Protein AF-A0A3N2PRN2-F1 (afdb_monomer_lite)

Sequence (161 aa):
MHQAQPLRVFVTVKATSDYYRKAWSAPHDVVEAALSALSSASADVHPEQAPSAQLVAILNFDSKARLVFDMFYASYDSKTAYLPGHDDDLRVWVVTVGKGTETDMIKVSLATKGTGIMINREVRRIHGSNTLEARPPFREDYTNDKAPVSINPRCPGGITD

Structure (mmCIF, N/CA/C/O backbone):
data_AF-A0A3N2PRN2-F1
#
_entry.id   AF-A0A3N2PRN2-F1
#
loop_
_atom_site.group_PDB
_atom_site.id
_atom_site.type_symbol
_atom_site.label_atom_id
_atom_site.label_alt_id
_atom_site.label_comp_id
_atom_site.label_asym_id
_atom_site.label_entity_id
_atom_site.label_seq_id
_atom_site.pdbx_PDB_ins_code
_atom_site.Cartn_x
_atom_site.Cartn_y
_atom_site.Cartn_z
_atom_site.occupancy
_atom_site.B_iso_or_equiv
_atom_site.auth_seq_id
_atom_site.auth_comp_id
_atom_site.auth_asym_id
_atom_site.auth_atom_id
_atom_site.pdbx_PDB_model_num
ATOM 1 N N . MET A 1 1 ? -10.492 12.365 -25.496 1.00 43.44 1 MET A N 1
ATOM 2 C CA . MET A 1 1 ? -10.655 11.676 -24.198 1.00 43.44 1 MET A CA 1
ATOM 3 C C . MET A 1 1 ? -9.504 12.126 -23.318 1.00 43.44 1 MET A C 1
ATOM 5 O O . MET A 1 1 ? -8.369 11.939 -23.732 1.00 43.44 1 MET A O 1
ATOM 9 N N . HIS A 1 2 ? -9.761 12.794 -22.191 1.00 47.12 2 HIS A N 1
ATOM 10 C CA . HIS A 1 2 ? -8.698 13.043 -21.212 1.00 47.12 2 HIS A CA 1
ATOM 11 C C . HIS A 1 2 ? -8.362 11.688 -20.582 1.00 47.12 2 HIS A C 1
ATOM 13 O O . HIS A 1 2 ? -9.220 11.099 -19.932 1.00 47.12 2 HIS A O 1
ATOM 19 N N . GLN A 1 3 ? -7.173 11.145 -20.849 1.00 54.69 3 GLN A N 1
ATOM 20 C CA . GLN A 1 3 ? -6.695 9.987 -20.098 1.00 54.69 3 GLN A CA 1
ATOM 21 C C . GLN A 1 3 ? -6.427 10.446 -18.666 1.00 54.69 3 GLN A C 1
ATOM 23 O O . GLN A 1 3 ? -5.682 11.403 -18.449 1.00 54.69 3 GLN A O 1
ATOM 28 N N . ALA A 1 4 ? -7.069 9.788 -17.703 1.00 70.19 4 ALA A N 1
ATOM 29 C CA . ALA A 1 4 ? -6.745 9.970 -16.299 1.00 70.19 4 ALA A CA 1
ATOM 30 C C . ALA A 1 4 ? -5.266 9.615 -16.078 1.00 70.19 4 ALA A C 1
ATOM 32 O O . ALA A 1 4 ? -4.762 8.640 -16.638 1.00 70.19 4 ALA A O 1
ATOM 33 N N . GLN A 1 5 ? -4.564 10.444 -15.308 1.00 80.12 5 GLN A N 1
ATOM 34 C CA . GLN A 1 5 ? -3.143 10.247 -15.031 1.00 80.12 5 GLN A CA 1
ATOM 35 C C . GLN A 1 5 ? -2.950 9.016 -14.130 1.00 80.12 5 GLN A C 1
ATOM 37 O O . GLN A 1 5 ? -3.691 8.883 -13.149 1.00 80.12 5 GLN A O 1
ATOM 42 N N . PRO A 1 6 ? -1.961 8.146 -14.415 1.00 87.75 6 PRO A N 1
ATOM 43 C CA . PRO A 1 6 ? -1.611 7.042 -13.534 1.00 87.75 6 PRO A CA 1
ATOM 44 C C . PRO A 1 6 ? -1.354 7.524 -12.107 1.00 87.75 6 PRO A C 1
ATOM 46 O O . PRO A 1 6 ? -0.655 8.516 -11.879 1.00 87.75 6 PRO A O 1
ATOM 49 N N . LEU A 1 7 ? -1.917 6.816 -11.133 1.00 90.06 7 LEU A N 1
ATOM 50 C CA . LEU A 1 7 ? -1.679 7.090 -9.722 1.00 90.06 7 LEU A CA 1
ATOM 51 C C . LEU A 1 7 ? -1.543 5.795 -8.938 1.00 90.06 7 LEU A C 1
ATOM 53 O O . LEU A 1 7 ? -2.047 4.745 -9.336 1.00 90.06 7 LEU A O 1
ATOM 57 N N . ARG A 1 8 ? -0.894 5.905 -7.786 1.00 93.69 8 ARG A N 1
ATOM 58 C CA . ARG A 1 8 ? -0.674 4.812 -6.851 1.00 93.69 8 ARG A CA 1
ATOM 59 C C . ARG A 1 8 ? -1.405 5.080 -5.549 1.00 93.69 8 ARG A C 1
ATOM 61 O O . ARG A 1 8 ? -1.406 6.200 -5.041 1.00 93.69 8 ARG A O 1
ATOM 68 N N . VAL A 1 9 ? -1.994 4.046 -4.973 1.00 95.06 9 VAL A N 1
ATOM 69 C CA . VAL A 1 9 ? -2.640 4.102 -3.666 1.00 95.06 9 VAL A CA 1
ATOM 70 C C . VAL A 1 9 ? -1.893 3.186 -2.713 1.00 95.06 9 VAL A C 1
ATOM 72 O O . VAL A 1 9 ? -1.763 1.983 -2.935 1.00 95.06 9 VAL A O 1
ATOM 75 N N . PHE A 1 10 ? -1.394 3.776 -1.635 1.00 97.69 10 PHE A N 1
ATOM 76 C CA . PHE A 1 10 ? -0.716 3.090 -0.552 1.00 97.69 10 PHE A CA 1
ATOM 77 C C . PHE A 1 10 ? -1.644 3.000 0.653 1.00 97.69 10 PHE A C 1
ATOM 79 O O . PHE A 1 10 ? -1.931 4.000 1.314 1.00 97.69 10 PHE A O 1
ATOM 86 N N . VAL A 1 11 ? -2.106 1.792 0.954 1.00 98.19 11 VAL A N 1
ATOM 87 C CA . VAL A 1 11 ? -3.009 1.526 2.071 1.00 98.19 11 VAL A CA 1
ATOM 88 C C . VAL A 1 11 ? -2.211 0.972 3.241 1.00 98.19 11 VAL A C 1
ATOM 90 O O . VAL A 1 11 ? -1.486 -0.002 3.092 1.00 98.19 11 VAL A O 1
ATOM 93 N N . THR A 1 12 ? -2.358 1.557 4.425 1.00 98.19 12 THR A N 1
ATOM 94 C CA . THR A 1 12 ? -1.889 0.983 5.691 1.00 98.19 12 THR A CA 1
ATOM 95 C C . THR A 1 12 ? -3.090 0.605 6.543 1.00 98.19 12 THR A C 1
ATOM 97 O O . THR A 1 12 ? -3.868 1.472 6.931 1.00 98.19 12 THR A O 1
ATOM 100 N N . VAL A 1 13 ? -3.213 -0.673 6.885 1.00 98.19 13 VAL A N 1
ATOM 101 C CA . VAL A 1 13 ? -4.258 -1.204 7.764 1.00 98.19 13 VAL A CA 1
ATOM 102 C C . VAL A 1 13 ? -3.633 -1.552 9.106 1.00 98.19 13 VAL A C 1
ATOM 104 O O . VAL A 1 13 ? -2.801 -2.451 9.189 1.00 98.19 13 VAL A O 1
ATOM 107 N N . LYS A 1 14 ? -3.986 -0.828 10.167 1.00 97.75 14 LYS A N 1
ATOM 108 C CA . LYS A 1 14 ? -3.483 -1.099 11.522 1.00 97.75 14 LYS A CA 1
ATOM 109 C C . LYS A 1 14 ? -4.039 -2.423 12.044 1.00 97.75 14 LYS A C 1
ATOM 111 O O . LYS A 1 14 ? -5.204 -2.715 11.801 1.00 97.75 14 LYS A O 1
ATOM 116 N N . ALA A 1 15 ? -3.263 -3.148 12.853 1.00 96.06 15 ALA A N 1
ATOM 117 C CA . ALA A 1 15 ? -3.699 -4.409 13.467 1.00 96.06 15 ALA A CA 1
ATOM 118 C C . ALA A 1 15 ? -4.967 -4.295 14.335 1.00 96.06 15 ALA A C 1
ATOM 120 O O . ALA A 1 15 ? -5.636 -5.290 14.588 1.00 96.06 15 ALA A O 1
ATOM 121 N N . THR A 1 16 ? -5.313 -3.081 14.773 1.00 95.00 16 THR A N 1
ATOM 122 C CA . THR A 1 16 ? -6.539 -2.808 15.532 1.00 95.00 16 THR A CA 1
ATOM 123 C C . THR A 1 16 ? -7.806 -2.755 14.680 1.00 95.00 16 THR A C 1
ATOM 125 O O . THR A 1 16 ? -8.890 -2.747 15.250 1.00 95.00 16 THR A O 1
ATOM 128 N N . SER A 1 17 ? -7.691 -2.671 13.352 1.00 96.31 17 SER A N 1
ATOM 129 C CA . SER A 1 17 ? -8.835 -2.621 12.437 1.00 96.31 17 SER A CA 1
ATOM 130 C C . SER A 1 17 ? -9.364 -4.016 12.120 1.00 96.31 17 SER A C 1
ATOM 132 O O . SER A 1 17 ? -8.598 -4.972 11.977 1.00 96.31 17 SER A O 1
ATOM 134 N N . ASP A 1 18 ? -10.672 -4.110 11.902 1.00 93.94 18 ASP A N 1
ATOM 135 C CA . ASP A 1 18 ? -11.335 -5.345 11.482 1.00 93.94 18 ASP A CA 1
ATOM 136 C C . ASP A 1 18 ? -10.919 -5.748 10.044 1.00 93.94 18 ASP A C 1
ATOM 138 O O . ASP A 1 18 ? -10.953 -6.927 9.676 1.00 93.94 18 ASP A O 1
ATOM 142 N N . TYR A 1 19 ? -10.411 -4.799 9.245 1.00 96.06 19 TYR A N 1
ATOM 143 C CA . TYR A 1 19 ? -9.789 -5.054 7.941 1.00 96.06 19 TYR A CA 1
ATOM 144 C C . TYR A 1 19 ? -8.393 -5.685 8.019 1.00 96.06 19 TYR A C 1
ATOM 146 O O . TYR A 1 19 ? -7.897 -6.143 6.991 1.00 96.06 19 TYR A O 1
ATOM 154 N N . TYR A 1 20 ? -7.730 -5.737 9.181 1.00 96.75 20 TYR A N 1
ATOM 155 C CA . TYR A 1 20 ? -6.336 -6.200 9.255 1.00 96.75 20 TYR A CA 1
ATOM 156 C C . TYR A 1 20 ? -6.157 -7.627 8.726 1.00 96.75 20 TYR A C 1
ATOM 158 O O . TYR A 1 20 ? -5.307 -7.870 7.875 1.00 96.75 20 TYR A O 1
ATOM 166 N N . ARG A 1 21 ? -7.013 -8.567 9.147 1.00 94.62 21 ARG A N 1
ATOM 167 C CA . ARG A 1 21 ? -6.975 -9.941 8.615 1.00 94.62 21 ARG A CA 1
ATOM 168 C C . ARG A 1 21 ? -7.344 -9.983 7.130 1.00 94.62 21 ARG A C 1
ATOM 170 O O . ARG A 1 21 ? -6.723 -10.720 6.364 1.00 94.62 21 ARG A O 1
ATOM 177 N N . LYS A 1 22 ? -8.309 -9.152 6.719 1.00 96.62 22 LYS A N 1
ATOM 178 C CA . LYS A 1 22 ? -8.762 -9.057 5.325 1.00 96.62 22 LYS A CA 1
ATOM 179 C C . LYS A 1 22 ? -7.665 -8.565 4.390 1.00 96.62 22 LYS A C 1
ATOM 181 O O . LYS A 1 22 ? -7.579 -9.060 3.277 1.00 96.62 22 LYS A O 1
ATOM 186 N N . ALA A 1 23 ? -6.781 -7.679 4.843 1.00 95.69 23 ALA A N 1
ATOM 187 C CA . ALA A 1 23 ? -5.650 -7.206 4.047 1.00 95.69 23 ALA A CA 1
ATOM 188 C C . ALA A 1 23 ? -4.810 -8.351 3.458 1.00 95.69 23 ALA A C 1
ATOM 190 O O . ALA A 1 23 ? -4.285 -8.218 2.357 1.00 95.69 23 ALA A O 1
ATOM 191 N N . TRP A 1 24 ? -4.728 -9.487 4.159 1.00 94.81 24 TRP A N 1
ATOM 192 C CA . TRP A 1 24 ? -4.046 -10.682 3.673 1.00 94.81 24 TRP A CA 1
ATOM 193 C C . TRP A 1 24 ? -4.983 -11.693 2.998 1.00 94.81 24 TRP A C 1
ATOM 195 O O . TRP A 1 24 ? -4.666 -12.208 1.918 1.00 94.81 24 TRP A O 1
ATOM 205 N N . SER A 1 25 ? -6.125 -12.006 3.624 1.00 95.25 25 SER A N 1
ATOM 206 C CA . SER A 1 25 ? -7.016 -13.088 3.174 1.00 95.25 25 SER A CA 1
ATOM 207 C C . SER A 1 25 ? -7.974 -12.681 2.053 1.00 95.25 25 SER A C 1
ATOM 209 O O . SER A 1 25 ? -8.307 -13.508 1.211 1.00 95.25 25 SER A O 1
ATOM 211 N N . ALA A 1 26 ? -8.401 -11.421 2.031 1.00 95.81 26 ALA A N 1
ATOM 212 C CA . ALA A 1 26 ? -9.361 -10.851 1.090 1.00 95.81 26 ALA A CA 1
ATOM 213 C C . ALA A 1 26 ? -8.963 -9.398 0.750 1.00 95.81 26 ALA A C 1
ATOM 215 O O . ALA A 1 26 ? -9.671 -8.455 1.105 1.00 95.81 26 ALA A O 1
ATOM 216 N N . PRO A 1 27 ? -7.797 -9.181 0.106 1.00 95.31 27 PRO A N 1
ATOM 217 C CA . PRO A 1 27 ? -7.260 -7.838 -0.122 1.00 95.31 27 PRO A CA 1
ATOM 218 C C . PRO A 1 27 ? -8.179 -6.960 -0.979 1.00 95.31 27 PRO A C 1
ATOM 220 O O . PRO A 1 27 ? -8.136 -5.739 -0.850 1.00 95.31 27 PRO A O 1
ATOM 223 N N . HIS A 1 28 ? -9.027 -7.564 -1.816 1.00 93.75 28 HIS A N 1
ATOM 224 C CA . HIS A 1 28 ? -10.013 -6.844 -2.620 1.00 93.75 28 HIS A CA 1
ATOM 225 C C . HIS A 1 28 ? -11.011 -6.059 -1.756 1.00 93.75 28 HIS A C 1
ATOM 227 O O . HIS A 1 28 ? -11.236 -4.894 -2.061 1.00 93.75 28 HIS A O 1
ATOM 233 N N . ASP A 1 29 ? -11.480 -6.601 -0.624 1.00 94.50 29 ASP A N 1
ATOM 234 C CA . ASP A 1 29 ? -12.340 -5.870 0.325 1.00 94.50 29 ASP A CA 1
ATOM 235 C C . ASP A 1 29 ? -11.676 -4.569 0.812 1.00 94.50 29 ASP A C 1
ATOM 237 O O . ASP A 1 29 ? -12.323 -3.538 0.991 1.00 94.50 29 ASP A O 1
ATOM 241 N N . VAL A 1 30 ? -10.359 -4.612 1.053 1.00 96.06 30 VAL A N 1
ATOM 242 C CA . VAL A 1 30 ? -9.588 -3.448 1.515 1.00 96.06 30 VAL A CA 1
ATOM 243 C C . VAL A 1 30 ? -9.392 -2.443 0.382 1.00 96.06 30 VAL A C 1
ATOM 245 O O . VAL A 1 30 ? -9.466 -1.237 0.617 1.00 96.06 30 VAL A O 1
ATOM 248 N N . VAL A 1 31 ? -9.154 -2.925 -0.841 1.00 94.75 31 VAL A N 1
ATOM 249 C CA . VAL A 1 31 ? -9.052 -2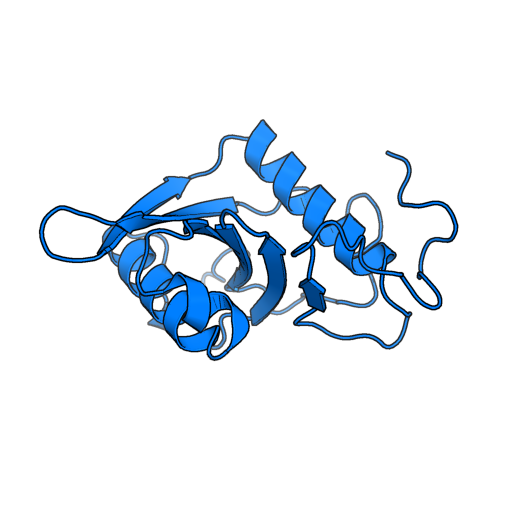.080 -2.040 1.00 94.75 31 VAL A CA 1
ATOM 250 C C . VAL A 1 31 ? -10.375 -1.363 -2.299 1.00 94.75 31 VAL A C 1
ATOM 252 O O .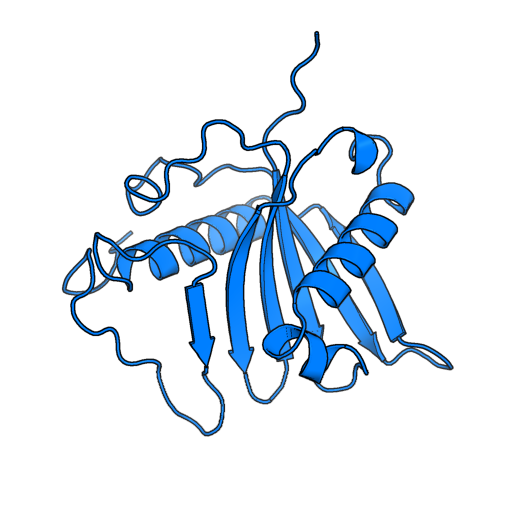 VAL A 1 31 ? -10.368 -0.151 -2.483 1.00 94.75 31 VAL A O 1
ATOM 255 N N . GLU A 1 32 ? -11.507 -2.062 -2.242 1.00 93.00 32 GLU A N 1
ATOM 256 C CA . GLU A 1 32 ? -12.839 -1.471 -2.418 1.00 93.00 32 GLU A CA 1
ATOM 257 C C . GLU A 1 32 ? -13.136 -0.401 -1.361 1.00 93.00 32 GLU A C 1
ATOM 259 O O . GLU A 1 32 ? -13.550 0.711 -1.699 1.00 93.00 32 GLU A O 1
ATOM 264 N N . ALA A 1 33 ? -12.840 -0.683 -0.087 1.00 93.56 33 ALA A N 1
ATOM 265 C CA . ALA A 1 33 ? -12.992 0.293 0.989 1.00 93.56 33 ALA A CA 1
ATOM 266 C C . ALA A 1 33 ? -12.093 1.529 0.785 1.00 93.56 33 ALA A C 1
ATOM 268 O O . ALA A 1 33 ? -12.529 2.664 0.994 1.00 93.56 33 ALA A O 1
ATOM 269 N N . ALA A 1 34 ? -10.849 1.327 0.337 1.00 94.25 34 ALA A N 1
ATOM 270 C CA . ALA A 1 34 ? -9.923 2.413 0.033 1.00 94.25 34 ALA A CA 1
ATOM 271 C C . ALA A 1 34 ? -10.392 3.256 -1.163 1.00 94.25 34 ALA A C 1
ATOM 273 O O . ALA A 1 34 ? -10.339 4.481 -1.087 1.00 94.25 34 ALA A O 1
ATOM 274 N N . LEU A 1 35 ? -10.885 2.628 -2.235 1.00 91.88 35 LEU A N 1
ATOM 275 C CA . LEU A 1 35 ? -11.434 3.307 -3.413 1.00 91.88 35 LEU A CA 1
ATOM 276 C C . LEU A 1 35 ? -12.666 4.146 -3.064 1.00 91.88 35 LEU A C 1
ATOM 278 O O . LEU A 1 35 ? -12.756 5.306 -3.468 1.00 91.88 35 LEU A O 1
ATOM 282 N N . SER A 1 36 ? -13.584 3.590 -2.269 1.00 90.94 36 SER A N 1
ATOM 283 C CA . SER A 1 36 ? -14.764 4.314 -1.793 1.00 90.94 36 SER A CA 1
ATOM 284 C C . SER A 1 36 ? -14.364 5.552 -0.979 1.00 90.94 36 SER A C 1
ATOM 286 O O . SER A 1 36 ? -14.805 6.664 -1.285 1.00 90.94 36 SER A O 1
ATOM 288 N N . ALA A 1 37 ? -13.440 5.405 -0.023 1.00 92.19 37 ALA A N 1
ATOM 289 C CA . ALA A 1 37 ? -12.941 6.536 0.757 1.00 92.19 37 ALA A CA 1
ATOM 290 C C . ALA A 1 37 ? -12.216 7.581 -0.111 1.00 92.19 37 ALA A C 1
ATOM 292 O O . ALA A 1 37 ? -12.366 8.782 0.108 1.00 92.19 37 ALA A O 1
ATOM 293 N N . LEU A 1 38 ? -11.449 7.136 -1.109 1.00 90.62 38 LEU A N 1
ATOM 294 C CA . LEU A 1 38 ? -10.690 8.001 -2.008 1.00 90.62 38 LEU A CA 1
ATOM 295 C C . LEU A 1 38 ? -11.605 8.849 -2.902 1.00 90.62 38 LEU A C 1
ATOM 297 O O . LEU A 1 38 ? -11.395 10.057 -2.996 1.00 90.62 38 LEU A O 1
ATOM 301 N N . SER A 1 39 ? -12.654 8.247 -3.473 1.00 87.94 39 SER A N 1
ATOM 302 C CA . SER A 1 39 ? -13.665 8.963 -4.272 1.00 87.94 39 SER A CA 1
ATOM 303 C C . SER A 1 39 ? -14.421 10.025 -3.473 1.00 87.94 39 SER A C 1
ATOM 305 O O . SER A 1 39 ? -14.768 11.078 -3.997 1.00 87.94 39 SER A O 1
ATOM 307 N N . SER A 1 40 ? -14.614 9.789 -2.172 1.00 86.75 40 SER A N 1
ATOM 308 C CA . SER A 1 40 ? -15.235 10.767 -1.273 1.00 86.75 40 SER A CA 1
ATOM 309 C C . SER A 1 40 ? -14.282 11.911 -0.902 1.00 86.75 40 SER A C 1
ATOM 311 O O . SER A 1 40 ? -14.729 13.000 -0.549 1.00 86.75 40 SER A O 1
ATOM 313 N N . ALA A 1 41 ? -12.967 11.674 -0.955 1.00 86.00 41 ALA A N 1
ATOM 314 C CA . ALA A 1 41 ? -11.941 12.629 -0.540 1.00 86.00 41 ALA A CA 1
ATOM 315 C C . ALA A 1 41 ? -11.412 13.514 -1.683 1.00 86.00 41 ALA A C 1
ATOM 317 O O . ALA A 1 41 ? -10.836 14.569 -1.415 1.00 86.00 41 ALA A O 1
ATOM 318 N N . SER A 1 42 ? -11.560 13.102 -2.947 1.00 80.81 42 SER A N 1
ATOM 319 C CA . SER A 1 42 ? -11.046 13.848 -4.097 1.00 80.81 42 SER A CA 1
ATOM 320 C C . SER A 1 42 ? -11.926 13.686 -5.328 1.00 80.81 42 SER A C 1
ATOM 322 O O . SER A 1 42 ? -12.101 12.579 -5.825 1.00 80.81 42 SER A O 1
ATOM 324 N N . ALA A 1 43 ? -12.379 14.815 -5.876 1.00 74.31 43 ALA A N 1
ATOM 325 C CA . ALA A 1 43 ? -13.105 14.858 -7.144 1.00 74.31 43 ALA A CA 1
ATOM 326 C C . ALA A 1 43 ? -12.244 14.459 -8.358 1.00 74.31 43 ALA A C 1
ATOM 328 O O . ALA A 1 43 ? -12.794 14.204 -9.416 1.00 74.31 43 ALA A O 1
ATOM 329 N N . ASP A 1 44 ? -10.914 14.391 -8.219 1.00 71.88 44 ASP A N 1
ATOM 330 C CA . ASP A 1 44 ? -10.014 13.966 -9.302 1.00 71.88 44 ASP A CA 1
ATOM 331 C C . ASP A 1 44 ? -9.917 12.438 -9.417 1.00 71.88 44 ASP A C 1
ATOM 333 O O . ASP A 1 44 ? -9.341 11.919 -10.375 1.00 71.88 44 ASP A O 1
ATOM 337 N N . VAL A 1 45 ? -10.412 11.705 -8.413 1.00 73.81 45 VAL A N 1
ATOM 338 C CA . VAL A 1 45 ? -10.372 10.246 -8.399 1.00 73.81 45 VAL A CA 1
ATOM 339 C C . VAL A 1 45 ? -11.773 9.708 -8.622 1.00 73.81 45 VAL A C 1
ATOM 341 O O . VAL A 1 45 ? -12.613 9.728 -7.729 1.00 73.81 45 VAL A O 1
ATOM 344 N N . HIS A 1 46 ? -11.970 9.170 -9.820 1.00 71.69 46 HIS A N 1
ATOM 345 C CA . HIS A 1 46 ? -13.197 8.527 -10.268 1.00 71.69 46 HIS A CA 1
ATOM 346 C C . HIS A 1 46 ? -12.969 7.015 -10.390 1.00 71.69 46 HIS A C 1
ATOM 348 O O . HIS A 1 46 ? -12.502 6.559 -11.439 1.00 71.69 46 HIS A O 1
ATOM 354 N N . PRO A 1 47 ? -13.227 6.208 -9.341 1.00 68.38 47 PRO A N 1
ATOM 355 C CA . PRO A 1 47 ? -13.050 4.758 -9.403 1.00 68.38 47 PRO A CA 1
ATOM 356 C C . PRO A 1 47 ? -13.828 4.110 -10.551 1.00 68.38 47 PRO A C 1
ATOM 358 O O . PRO A 1 47 ? -13.348 3.157 -11.152 1.00 68.38 47 PRO A O 1
ATOM 361 N N . GLU A 1 48 ? -14.986 4.663 -10.915 1.00 68.69 48 GLU A N 1
ATOM 362 C CA . GLU A 1 48 ? -15.807 4.232 -12.048 1.00 68.69 48 GLU A CA 1
ATOM 363 C C . GLU A 1 48 ? -15.111 4.401 -13.409 1.00 68.69 48 GLU A C 1
ATOM 365 O O . GLU A 1 48 ? -15.454 3.721 -14.375 1.00 68.69 48 GLU A O 1
ATOM 370 N N . GLN A 1 49 ? -14.107 5.278 -13.485 1.00 63.38 49 GLN A N 1
ATOM 371 C CA . GLN A 1 49 ? -13.268 5.488 -14.666 1.00 63.38 49 GLN A CA 1
ATOM 372 C C . GLN A 1 49 ? -11.982 4.650 -14.625 1.00 63.38 49 GLN A C 1
ATOM 374 O O . GLN A 1 49 ? -11.213 4.668 -15.587 1.00 63.38 49 GLN A O 1
ATOM 379 N N . ALA A 1 50 ? -11.720 3.937 -13.523 1.00 61.06 50 ALA A N 1
ATOM 380 C CA . ALA A 1 50 ? -10.576 3.052 -13.343 1.00 61.06 50 ALA A CA 1
ATOM 381 C C . ALA A 1 50 ? -11.043 1.590 -13.462 1.00 61.06 50 ALA A C 1
ATOM 383 O O . ALA A 1 50 ? -11.246 0.934 -12.441 1.00 61.06 50 ALA A O 1
ATOM 384 N N . PRO A 1 51 ? -11.202 1.042 -14.684 1.00 55.78 51 PRO A N 1
ATOM 385 C CA . PRO A 1 51 ? -11.801 -0.280 -14.895 1.00 55.78 51 PRO A CA 1
ATOM 386 C C . PRO A 1 51 ? -11.044 -1.444 -14.230 1.00 55.78 51 PRO A C 1
ATOM 388 O O . PRO A 1 51 ? -11.570 -2.551 -14.168 1.00 55.78 51 PRO A O 1
ATOM 391 N N . SER A 1 52 ? -9.841 -1.219 -13.695 1.00 67.62 52 SER A N 1
ATOM 392 C CA . SER A 1 52 ? -9.162 -2.181 -12.830 1.00 67.62 52 SER A CA 1
ATOM 393 C C . SER A 1 52 ? -8.153 -1.481 -11.920 1.00 67.62 52 SER A C 1
ATOM 395 O O . SER A 1 52 ? -7.080 -1.082 -12.376 1.00 67.62 52 SER A O 1
ATOM 397 N N . ALA A 1 53 ? -8.464 -1.349 -10.629 1.00 86.69 53 ALA A N 1
ATOM 398 C CA . ALA A 1 53 ? -7.435 -1.103 -9.622 1.00 86.69 53 ALA A CA 1
ATOM 399 C C . ALA A 1 53 ? -6.503 -2.323 -9.590 1.00 86.69 53 ALA A C 1
ATOM 401 O O . ALA A 1 53 ? -6.917 -3.425 -9.221 1.00 86.69 53 ALA A O 1
ATOM 402 N N . GLN A 1 54 ? -5.260 -2.147 -10.025 1.00 90.44 54 GLN A N 1
ATOM 403 C CA . GLN A 1 54 ? -4.307 -3.241 -10.127 1.00 90.44 54 GLN A CA 1
ATOM 404 C C . GLN A 1 54 ? -3.559 -3.383 -8.808 1.00 90.44 54 GLN A C 1
ATOM 406 O O . GLN A 1 54 ? -2.720 -2.551 -8.471 1.00 90.44 54 GLN A O 1
ATOM 411 N N . LEU A 1 55 ? -3.836 -4.451 -8.063 1.00 92.94 55 LEU A N 1
ATOM 412 C CA . LEU A 1 55 ? -3.109 -4.745 -6.835 1.00 92.94 55 LEU A CA 1
ATOM 413 C C . LEU A 1 55 ? -1.657 -5.130 -7.157 1.00 92.94 55 LEU A C 1
ATOM 415 O O . LEU A 1 55 ? -1.399 -6.114 -7.850 1.00 92.94 55 LEU A O 1
ATOM 419 N N . VAL A 1 56 ? -0.713 -4.343 -6.643 1.00 93.38 56 VAL A N 1
ATOM 420 C CA . VAL A 1 56 ? 0.726 -4.473 -6.901 1.00 93.38 56 VAL A CA 1
ATOM 421 C C . VAL A 1 56 ? 1.411 -5.301 -5.819 1.00 93.38 56 VAL A C 1
ATOM 423 O O . VAL A 1 56 ? 2.158 -6.231 -6.120 1.00 93.38 56 VAL A O 1
ATOM 426 N N . ALA A 1 57 ? 1.162 -4.979 -4.550 1.00 95.00 57 ALA A N 1
ATOM 427 C CA . ALA A 1 57 ? 1.839 -5.627 -3.432 1.00 95.00 57 ALA A CA 1
ATOM 428 C C . ALA A 1 57 ? 0.974 -5.692 -2.172 1.00 95.00 57 ALA A C 1
ATOM 430 O O . ALA A 1 57 ? 0.129 -4.828 -1.932 1.00 95.00 57 ALA A O 1
ATOM 431 N N . ILE A 1 58 ? 1.235 -6.708 -1.353 1.00 96.38 58 ILE A N 1
ATOM 432 C CA . ILE A 1 58 ? 0.669 -6.914 -0.024 1.00 96.38 58 ILE A CA 1
ATOM 433 C C . ILE A 1 58 ? 1.823 -7.269 0.913 1.00 96.38 58 ILE A C 1
ATOM 435 O O . ILE A 1 58 ? 2.510 -8.270 0.715 1.00 96.38 58 ILE A O 1
ATOM 439 N N . LEU A 1 59 ? 2.018 -6.459 1.946 1.00 94.94 59 LEU A N 1
ATOM 440 C CA . LEU A 1 59 ? 3.039 -6.659 2.966 1.00 94.94 59 LEU A CA 1
ATOM 441 C C . LEU A 1 59 ? 2.349 -6.845 4.316 1.00 94.94 59 LEU A C 1
ATOM 443 O O . LEU A 1 59 ? 1.579 -5.978 4.738 1.00 94.94 59 LEU A O 1
ATOM 447 N N . ASN A 1 60 ? 2.623 -7.945 5.003 1.00 94.88 60 ASN A N 1
ATOM 448 C CA . ASN A 1 60 ? 2.033 -8.237 6.306 1.00 94.88 60 ASN A CA 1
ATOM 449 C C . ASN A 1 60 ? 3.066 -8.051 7.417 1.00 94.88 60 ASN A C 1
ATOM 451 O O . ASN A 1 60 ? 4.170 -8.562 7.302 1.00 94.88 60 ASN A O 1
ATOM 455 N N . PHE A 1 61 ? 2.726 -7.330 8.481 1.00 94.31 61 PHE A N 1
ATOM 456 C CA . PHE A 1 61 ? 3.576 -7.121 9.658 1.00 94.31 61 PHE A CA 1
ATOM 457 C C . PHE A 1 61 ? 2.726 -7.277 10.913 1.00 94.31 61 PHE A C 1
ATOM 459 O O . PHE A 1 61 ? 1.562 -6.894 10.894 1.00 94.31 61 PHE A O 1
ATOM 466 N N . ASP A 1 62 ? 3.319 -7.670 12.041 1.00 93.12 62 ASP A N 1
ATOM 467 C CA . ASP A 1 62 ? 2.569 -7.933 13.284 1.00 93.12 62 ASP A CA 1
ATOM 468 C C . ASP A 1 62 ? 1.670 -6.769 13.746 1.00 93.12 62 ASP A C 1
ATOM 470 O O . ASP A 1 62 ? 0.605 -6.979 14.322 1.00 93.12 62 ASP A O 1
ATOM 474 N N . SER A 1 63 ? 2.073 -5.524 13.473 1.00 94.69 63 SER A N 1
ATOM 475 C CA . SER A 1 63 ? 1.339 -4.317 13.883 1.00 94.69 63 SER A CA 1
ATOM 476 C C . SER A 1 63 ? 0.462 -3.691 12.791 1.00 94.69 63 SER A C 1
ATOM 478 O O . SER A 1 63 ? -0.325 -2.781 13.085 1.00 94.69 63 SER A O 1
ATOM 480 N N . LYS A 1 64 ? 0.606 -4.115 11.529 1.00 96.56 64 LYS A N 1
ATOM 481 C CA . LYS A 1 64 ? -0.087 -3.520 10.377 1.00 96.56 64 LYS A CA 1
ATOM 482 C C . LYS A 1 64 ? 0.084 -4.349 9.109 1.00 96.56 64 LYS A C 1
ATOM 484 O O . LYS A 1 64 ? 1.132 -4.929 8.876 1.00 96.56 64 LYS A O 1
ATOM 489 N N . ALA A 1 65 ? -0.885 -4.266 8.214 1.00 97.31 65 ALA A N 1
ATOM 490 C CA . ALA A 1 65 ? -0.725 -4.686 6.832 1.00 97.31 65 ALA A CA 1
ATOM 491 C C . ALA A 1 65 ? -0.573 -3.457 5.929 1.00 97.31 65 ALA A C 1
ATOM 493 O O . ALA A 1 65 ? -1.068 -2.368 6.240 1.00 97.31 65 ALA A O 1
ATOM 494 N N . ARG A 1 66 ? 0.122 -3.616 4.807 1.00 97.62 66 ARG A N 1
ATOM 495 C CA . ARG A 1 66 ? 0.243 -2.602 3.761 1.00 97.62 66 ARG A CA 1
ATOM 496 C C . ARG A 1 66 ? -0.170 -3.194 2.429 1.00 97.62 66 ARG A C 1
ATOM 498 O O . ARG A 1 66 ? 0.246 -4.297 2.100 1.00 97.62 66 ARG A O 1
ATOM 505 N N . LEU A 1 67 ? -0.962 -2.453 1.670 1.00 97.88 67 LEU A N 1
ATOM 506 C CA . LEU A 1 67 ? -1.316 -2.804 0.303 1.00 97.88 67 LEU A CA 1
ATOM 507 C C . LEU A 1 67 ? -0.903 -1.665 -0.614 1.00 97.88 67 LEU A C 1
ATOM 509 O O . LEU A 1 67 ? -0.987 -0.495 -0.238 1.00 97.88 67 LEU A O 1
ATOM 513 N N . VAL A 1 68 ? -0.490 -2.014 -1.822 1.00 96.25 68 VAL A N 1
ATOM 514 C CA . VAL A 1 68 ? -0.230 -1.049 -2.885 1.00 96.25 68 VAL A CA 1
ATOM 515 C C . VAL A 1 68 ? -1.024 -1.459 -4.100 1.00 96.25 68 VAL A C 1
ATOM 517 O O . VAL A 1 68 ? -0.923 -2.609 -4.522 1.00 96.25 68 VAL A O 1
ATOM 520 N N . PHE A 1 69 ? -1.792 -0.536 -4.662 1.00 94.62 69 PHE A N 1
ATOM 521 C CA . PHE A 1 69 ? -2.464 -0.743 -5.935 1.00 94.62 69 PHE A CA 1
ATOM 522 C C . PHE A 1 69 ? -2.387 0.506 -6.803 1.00 94.62 69 PHE A C 1
ATOM 524 O O . PHE A 1 69 ? -2.365 1.624 -6.288 1.00 94.62 69 PHE A O 1
ATOM 531 N N . ASP A 1 70 ? -2.375 0.303 -8.114 1.00 91.94 70 ASP A N 1
ATOM 532 C CA . ASP A 1 70 ? -2.301 1.377 -9.095 1.00 91.94 70 ASP A CA 1
ATOM 533 C C . ASP A 1 70 ? -3.654 1.553 -9.792 1.00 91.94 70 ASP A C 1
ATOM 535 O O . ASP A 1 70 ? -4.410 0.599 -9.998 1.00 91.94 70 ASP A O 1
ATOM 539 N N . MET A 1 71 ? -3.974 2.797 -10.137 1.00 88.19 71 MET A N 1
ATOM 540 C CA . MET A 1 71 ? -5.167 3.177 -10.891 1.00 88.19 71 MET A CA 1
ATOM 541 C C . MET A 1 71 ? -4.754 3.913 -12.159 1.00 88.19 71 MET A C 1
ATOM 543 O O . MET A 1 71 ? -3.733 4.601 -12.186 1.00 88.19 71 MET A O 1
ATOM 547 N N . PHE A 1 72 ? -5.566 3.773 -13.209 1.00 80.94 72 PHE A N 1
ATOM 548 C CA . PHE A 1 72 ? -5.349 4.398 -14.522 1.00 80.94 72 PHE A CA 1
ATOM 549 C C . PHE A 1 72 ? -4.012 4.044 -15.186 1.00 80.94 72 PHE A C 1
ATOM 551 O O . PHE A 1 72 ? -3.635 4.651 -16.186 1.00 80.94 72 PHE A O 1
ATOM 558 N N . TYR A 1 73 ? -3.302 3.037 -14.669 1.00 80.38 73 TYR A N 1
ATOM 559 C CA . TYR A 1 73 ? -1.960 2.721 -15.122 1.00 80.38 73 TYR A CA 1
ATOM 560 C C . TYR A 1 73 ? -1.947 1.646 -16.223 1.00 80.38 73 TYR A C 1
ATOM 562 O O . TYR A 1 73 ? -1.393 0.563 -16.070 1.00 80.38 73 TYR A O 1
ATOM 570 N N . ALA A 1 74 ? -2.581 1.947 -17.360 1.00 78.31 74 ALA A N 1
ATOM 571 C CA . ALA A 1 74 ? -2.766 0.984 -18.454 1.00 78.31 74 ALA A CA 1
ATOM 572 C C . ALA A 1 74 ? -1.456 0.523 -19.122 1.00 78.31 74 ALA A C 1
ATOM 574 O O . ALA A 1 74 ? -1.412 -0.553 -19.712 1.00 78.31 74 ALA A O 1
ATOM 575 N N . SER A 1 75 ? -0.399 1.334 -19.048 1.00 78.62 75 SER A N 1
ATOM 576 C CA . SER A 1 75 ? 0.919 1.028 -19.612 1.00 78.62 75 SER A CA 1
ATOM 577 C C . SER A 1 75 ? 1.894 0.428 -18.595 1.00 78.62 75 SER A C 1
ATOM 579 O O . SER A 1 75 ? 3.091 0.391 -18.868 1.00 78.62 75 SER A O 1
ATOM 581 N N . TYR A 1 76 ? 1.413 -0.002 -17.425 1.00 81.50 76 TYR A N 1
ATOM 582 C CA . TYR A 1 76 ? 2.260 -0.603 -16.403 1.00 81.50 76 TYR A CA 1
ATOM 583 C C . TYR A 1 76 ? 2.926 -1.887 -16.912 1.00 81.50 76 TYR A C 1
ATOM 585 O O . TYR A 1 76 ? 2.249 -2.849 -17.286 1.00 81.50 76 TYR A O 1
ATOM 593 N N . ASP A 1 77 ? 4.259 -1.929 -16.863 1.00 83.12 77 ASP A N 1
ATOM 594 C CA . ASP A 1 77 ? 5.041 -3.119 -17.190 1.00 83.12 77 ASP A CA 1
ATOM 595 C C . ASP A 1 77 ? 5.798 -3.639 -15.962 1.00 83.12 77 ASP A C 1
ATOM 597 O O . ASP A 1 77 ? 6.866 -3.159 -15.575 1.00 83.12 77 ASP A O 1
ATOM 601 N N . SER A 1 78 ? 5.263 -4.714 -15.380 1.00 82.75 78 SER A N 1
ATOM 602 C CA . SER A 1 78 ? 5.881 -5.402 -14.241 1.00 82.75 78 SER A CA 1
ATOM 603 C C . SER A 1 78 ? 7.307 -5.912 -14.503 1.00 82.75 78 SER A C 1
ATOM 605 O O . SER A 1 78 ? 8.031 -6.176 -13.537 1.00 82.75 78 SER A O 1
ATOM 607 N N . LYS A 1 79 ? 7.708 -6.078 -15.775 1.00 81.06 79 LYS A N 1
ATOM 608 C CA . LYS A 1 79 ? 9.052 -6.516 -16.167 1.00 81.06 79 LYS A CA 1
ATOM 609 C C . LYS A 1 79 ? 10.072 -5.395 -16.090 1.00 81.06 79 LYS A C 1
ATOM 611 O O . LYS A 1 79 ? 11.234 -5.709 -15.899 1.00 81.06 79 LYS A O 1
ATOM 616 N N . THR A 1 80 ? 9.673 -4.134 -16.219 1.00 83.75 80 THR A N 1
ATOM 617 C CA . THR A 1 80 ? 10.591 -2.983 -16.168 1.00 83.75 80 THR A CA 1
ATOM 618 C C . THR A 1 80 ? 10.420 -2.146 -14.907 1.00 83.75 80 THR A C 1
ATOM 620 O O . THR A 1 80 ? 11.314 -1.377 -14.584 1.00 83.75 80 THR A O 1
ATOM 623 N N . ALA A 1 81 ? 9.339 -2.337 -14.143 1.00 83.75 81 ALA A N 1
ATOM 624 C CA . ALA A 1 81 ? 9.029 -1.595 -12.912 1.00 83.75 81 ALA A CA 1
ATOM 625 C C . ALA A 1 81 ? 10.069 -1.720 -11.771 1.00 83.75 81 ALA A C 1
ATOM 627 O O . ALA A 1 81 ? 9.920 -1.083 -10.733 1.00 83.75 81 ALA A O 1
ATOM 628 N N . TYR A 1 82 ? 11.116 -2.541 -11.926 1.00 82.12 82 TYR A N 1
ATOM 629 C CA . TYR A 1 82 ? 12.257 -2.580 -11.000 1.00 82.12 82 TYR A CA 1
ATOM 630 C C . TYR A 1 82 ? 13.392 -1.611 -11.385 1.00 82.12 82 TYR A C 1
ATOM 632 O O . TYR A 1 82 ? 14.303 -1.398 -10.585 1.00 82.12 82 TYR A O 1
ATOM 640 N N . LEU A 1 83 ? 13.388 -1.061 -12.604 1.00 83.19 83 LEU A N 1
ATOM 641 C CA . LEU A 1 83 ? 14.460 -0.207 -13.113 1.00 83.19 83 LEU A CA 1
ATOM 642 C C . LEU A 1 83 ? 14.365 1.211 -12.519 1.00 83.19 83 LEU A C 1
ATOM 644 O O . LEU A 1 83 ? 13.266 1.757 -12.428 1.00 83.19 83 LEU A O 1
ATOM 648 N N . PRO A 1 84 ? 15.492 1.846 -12.145 1.00 82.81 84 PRO A N 1
ATOM 649 C CA . PRO A 1 84 ? 15.494 3.248 -11.731 1.00 82.81 84 PRO A CA 1
ATOM 650 C C . PRO A 1 84 ? 14.932 4.175 -12.817 1.00 82.81 84 PRO A C 1
ATOM 652 O O . PRO A 1 84 ? 15.178 3.966 -14.004 1.00 82.81 84 PRO A O 1
ATOM 655 N N . GLY A 1 85 ? 14.198 5.213 -12.413 1.00 78.94 85 GLY A N 1
ATOM 656 C CA . GLY A 1 85 ? 13.575 6.177 -13.324 1.00 78.94 85 GLY A CA 1
ATOM 657 C C . GLY A 1 85 ? 12.254 5.710 -13.941 1.00 78.94 85 GLY A C 1
ATOM 658 O O . GLY A 1 85 ? 11.571 6.519 -14.562 1.00 78.94 85 GLY A O 1
ATOM 659 N N . HIS A 1 86 ? 11.864 4.448 -13.740 1.00 76.38 86 HIS A N 1
ATOM 660 C CA . HIS A 1 86 ? 10.527 3.961 -14.062 1.00 76.38 86 HIS A CA 1
ATOM 661 C C . HIS A 1 86 ? 9.633 4.065 -12.827 1.00 76.38 86 HIS A C 1
ATOM 663 O O . HIS A 1 86 ? 9.965 3.532 -11.773 1.00 76.38 86 HIS A O 1
ATOM 669 N N . ASP A 1 87 ? 8.494 4.743 -12.957 1.00 79.44 87 ASP A N 1
ATOM 670 C CA . ASP A 1 87 ? 7.427 4.824 -11.942 1.00 79.44 87 ASP A CA 1
ATOM 671 C C . ASP A 1 87 ? 7.830 5.451 -10.602 1.00 79.44 87 ASP A C 1
ATOM 673 O O . ASP A 1 87 ? 7.063 5.412 -9.635 1.00 79.44 87 ASP A O 1
ATOM 677 N N . ASP A 1 88 ? 9.017 6.056 -10.540 1.00 78.75 88 ASP A N 1
ATOM 678 C CA . ASP A 1 88 ? 9.575 6.675 -9.338 1.00 78.75 88 ASP A CA 1
ATOM 679 C C . ASP A 1 88 ? 8.813 7.960 -8.939 1.00 78.75 88 ASP A C 1
ATOM 681 O O . ASP A 1 88 ? 8.860 8.379 -7.777 1.00 78.75 88 ASP A O 1
ATOM 685 N N . ASP A 1 89 ? 8.063 8.568 -9.863 1.00 84.62 89 ASP A N 1
ATOM 686 C CA . ASP A 1 89 ? 7.371 9.852 -9.706 1.00 84.62 89 ASP A CA 1
ATOM 687 C C . ASP A 1 89 ? 5.835 9.770 -9.774 1.00 84.62 89 ASP A C 1
ATOM 689 O O . ASP A 1 89 ? 5.167 10.808 -9.764 1.00 84.62 89 ASP A O 1
ATOM 693 N N . LEU A 1 90 ? 5.258 8.559 -9.756 1.00 88.88 90 LEU A N 1
ATOM 694 C CA . LEU A 1 90 ? 3.805 8.386 -9.693 1.00 88.88 90 LEU A CA 1
ATOM 695 C C . LEU A 1 90 ? 3.205 9.158 -8.513 1.00 88.88 90 LEU A C 1
ATOM 697 O O . LEU A 1 90 ? 3.707 9.099 -7.385 1.00 88.88 90 LEU A O 1
ATOM 701 N N . ARG A 1 91 ? 2.084 9.848 -8.762 1.00 92.06 91 ARG A N 1
ATOM 702 C CA . ARG A 1 91 ? 1.306 10.515 -7.711 1.00 92.06 91 ARG A CA 1
ATOM 703 C C . ARG A 1 91 ? 0.778 9.456 -6.745 1.00 92.06 91 ARG A C 1
ATOM 705 O O . ARG A 1 91 ? 0.070 8.543 -7.162 1.00 92.06 91 ARG A O 1
ATOM 712 N N . VAL A 1 92 ? 1.078 9.607 -5.453 1.00 94.69 92 VAL A N 1
ATOM 713 C CA . VAL A 1 92 ? 0.685 8.633 -4.425 1.00 94.69 92 VAL A CA 1
ATOM 714 C C . VAL A 1 92 ? -0.395 9.192 -3.503 1.00 94.69 92 VAL A C 1
ATOM 716 O O . VAL A 1 92 ? -0.217 10.245 -2.892 1.00 94.69 92 VAL A O 1
ATOM 719 N N . TRP A 1 93 ? -1.488 8.453 -3.340 1.00 95.75 93 TRP A N 1
ATOM 720 C CA . TRP A 1 93 ? -2.466 8.649 -2.273 1.00 95.75 93 TRP A CA 1
ATOM 721 C C . TRP A 1 93 ? -2.189 7.695 -1.117 1.00 95.75 93 TRP A C 1
ATOM 723 O O . TRP A 1 93 ? -1.925 6.514 -1.322 1.00 95.75 93 TRP A O 1
ATOM 733 N N . VAL A 1 94 ? -2.260 8.203 0.109 1.00 96.88 94 VAL A N 1
ATOM 734 C CA . VAL A 1 94 ? -2.094 7.414 1.330 1.00 96.88 94 VAL A CA 1
ATOM 735 C C . VAL A 1 94 ? -3.454 7.215 1.975 1.00 96.88 94 VAL A C 1
ATOM 737 O O . VAL A 1 94 ? -4.148 8.180 2.297 1.00 96.88 94 VAL A O 1
ATOM 740 N N . VAL A 1 95 ? -3.809 5.955 2.200 1.00 97.38 95 VAL A N 1
ATOM 741 C CA . VAL A 1 95 ? -5.020 5.552 2.912 1.00 97.38 95 VAL A CA 1
ATOM 742 C C . VAL A 1 95 ? -4.606 4.856 4.200 1.00 97.38 95 VAL A C 1
ATOM 744 O O . VAL A 1 95 ? -3.820 3.914 4.186 1.00 97.38 95 VAL A O 1
ATOM 747 N N . THR A 1 96 ? -5.106 5.316 5.340 1.00 97.56 96 THR A N 1
ATOM 748 C CA . THR A 1 96 ? -4.873 4.671 6.636 1.00 97.56 96 THR A CA 1
ATOM 749 C C . THR A 1 96 ? -6.186 4.161 7.196 1.00 97.56 96 THR A C 1
ATOM 751 O O . THR A 1 96 ? -7.103 4.946 7.422 1.00 97.56 96 THR A O 1
ATOM 754 N N . VAL A 1 97 ? -6.244 2.863 7.471 1.00 97.50 97 VAL A N 1
ATOM 755 C CA . VAL A 1 97 ? -7.377 2.181 8.094 1.00 97.50 97 VAL A CA 1
ATOM 756 C C . VAL A 1 97 ? -6.986 1.797 9.519 1.00 97.50 97 VAL A C 1
ATOM 758 O O . VAL A 1 97 ? -5.925 1.214 9.754 1.00 97.50 97 VAL A O 1
ATOM 761 N N . GLY A 1 98 ? -7.813 2.149 10.495 1.00 95.62 98 GLY A N 1
ATOM 762 C CA . GLY A 1 98 ? -7.611 1.796 11.899 1.00 95.62 98 GLY A CA 1
ATOM 763 C C . GLY A 1 98 ? -8.930 1.780 12.658 1.00 95.62 98 GLY A C 1
ATOM 764 O O . GLY A 1 98 ? -9.957 2.154 12.104 1.00 95.62 98 GLY A O 1
ATOM 765 N N . LYS A 1 99 ? -8.900 1.397 13.936 1.00 94.69 99 LYS A N 1
ATOM 766 C CA . LYS A 1 99 ? -10.109 1.399 14.768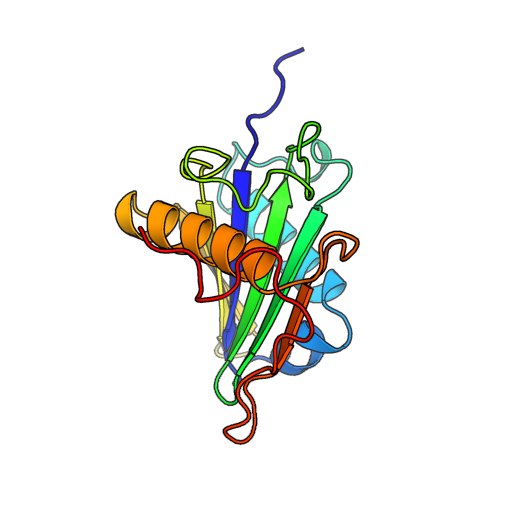 1.00 94.69 99 LYS A CA 1
ATOM 767 C C . LYS A 1 99 ? -10.605 2.826 15.047 1.00 94.69 99 LYS A C 1
ATOM 769 O O . LYS A 1 99 ? -9.810 3.684 15.441 1.00 94.69 99 LYS A O 1
ATOM 774 N N . GLY A 1 100 ? -11.895 3.072 14.826 1.00 90.06 100 GLY A N 1
ATOM 775 C CA . GLY A 1 100 ? -12.628 4.249 15.304 1.00 90.06 100 GLY A CA 1
ATOM 776 C C . GLY A 1 100 ? -13.408 3.946 16.589 1.00 90.06 100 GLY A C 1
ATOM 777 O O . GLY A 1 100 ? -13.144 2.951 17.259 1.00 90.06 100 GLY A O 1
ATOM 778 N N . THR A 1 101 ? -14.355 4.812 16.956 1.00 86.69 101 THR A N 1
ATOM 779 C CA . THR A 1 101 ? -15.166 4.655 18.181 1.00 86.69 101 THR A CA 1
ATOM 780 C C . THR A 1 101 ? -16.203 3.537 18.072 1.00 86.69 101 THR A C 1
ATOM 782 O O . THR A 1 101 ? -16.405 2.810 19.037 1.00 86.69 101 THR A O 1
ATOM 785 N N . GLU A 1 102 ? -16.828 3.381 16.902 1.00 86.06 102 GLU A N 1
ATOM 786 C CA . GLU A 1 102 ? -17.882 2.381 16.649 1.00 86.06 102 GLU A CA 1
ATOM 787 C C . GLU A 1 102 ? -17.521 1.450 15.487 1.00 86.06 102 GLU A C 1
ATOM 789 O O . GLU A 1 102 ? -17.681 0.235 15.578 1.00 86.06 102 GLU A O 1
ATOM 794 N N . THR A 1 103 ? -16.964 2.011 14.414 1.00 90.25 103 THR A N 1
ATOM 795 C CA . THR A 1 103 ? -16.496 1.278 13.234 1.00 90.25 103 THR A CA 1
ATOM 796 C C . THR A 1 103 ? -15.036 1.593 12.952 1.00 90.25 103 THR A C 1
ATOM 798 O O . THR A 1 103 ? -14.435 2.479 13.566 1.00 90.25 103 THR A O 1
ATOM 801 N N . ASP A 1 104 ? -14.448 0.891 11.989 1.00 92.94 104 ASP A N 1
ATOM 802 C CA . ASP A 1 104 ? -13.166 1.307 11.441 1.00 92.94 104 ASP A CA 1
ATOM 803 C C . ASP A 1 104 ? -13.252 2.720 10.847 1.00 92.94 104 ASP A C 1
ATOM 805 O O . ASP A 1 104 ? -14.252 3.124 10.253 1.00 92.94 104 ASP A O 1
ATOM 809 N N . MET A 1 105 ? -12.176 3.475 11.037 1.00 94.75 105 MET A N 1
ATOM 810 C CA . MET A 1 105 ? -11.978 4.817 10.516 1.00 94.75 105 MET A CA 1
ATOM 811 C C . MET A 1 105 ? -10.960 4.751 9.379 1.00 94.75 105 MET A C 1
ATOM 813 O O . MET A 1 105 ? -9.831 4.286 9.568 1.00 94.75 105 MET A O 1
ATOM 817 N N . ILE A 1 106 ? -11.350 5.272 8.215 1.00 96.31 106 ILE A N 1
ATOM 818 C CA . ILE A 1 106 ? -10.495 5.376 7.032 1.00 96.31 106 ILE A CA 1
ATOM 819 C C . ILE A 1 106 ? -10.121 6.843 6.834 1.00 96.31 106 ILE A C 1
ATOM 821 O O . ILE A 1 106 ? -10.986 7.708 6.723 1.00 96.31 106 ILE A O 1
ATOM 825 N N . LYS A 1 107 ? -8.820 7.132 6.806 1.00 96.00 107 LYS A N 1
ATOM 826 C CA . LYS A 1 107 ? -8.274 8.462 6.516 1.00 96.00 107 LYS A CA 1
ATOM 827 C C . LYS A 1 107 ? -7.565 8.442 5.178 1.00 96.00 107 LYS A C 1
ATOM 829 O O . LYS A 1 107 ? -6.790 7.526 4.918 1.00 96.00 107 LYS A O 1
ATOM 834 N N . VAL A 1 108 ? -7.786 9.476 4.378 1.00 96.12 108 VAL A N 1
ATOM 835 C CA . VAL A 1 108 ? -7.191 9.628 3.050 1.00 96.12 108 VAL A CA 1
ATOM 836 C C . VAL A 1 108 ? -6.413 10.935 3.003 1.00 96.12 108 VAL A C 1
ATOM 838 O O . VAL A 1 108 ? -6.900 11.967 3.460 1.00 96.12 108 VAL A O 1
ATOM 841 N N . SER A 1 109 ? -5.203 10.903 2.456 1.00 95.12 109 SER A N 1
ATOM 842 C CA . SER A 1 109 ? -4.411 12.105 2.207 1.00 95.12 109 SER A CA 1
ATOM 843 C C . SER A 1 109 ? -3.510 11.930 0.995 1.00 95.12 109 SER A C 1
ATOM 845 O O . SER A 1 109 ? -2.995 10.839 0.748 1.00 95.12 109 SER A O 1
ATOM 847 N N . LEU A 1 110 ? -3.241 13.015 0.277 1.00 94.94 110 LEU A N 1
ATOM 848 C CA . LEU A 1 110 ? -2.216 13.008 -0.758 1.00 94.94 110 LEU A CA 1
ATOM 849 C C . LEU A 1 110 ? -0.826 12.892 -0.111 1.00 94.94 110 LEU A C 1
ATOM 851 O O . LEU A 1 110 ? -0.547 13.563 0.884 1.00 94.94 110 LEU A O 1
ATOM 855 N N . ALA A 1 111 ? 0.046 12.041 -0.655 1.00 95.06 111 ALA A N 1
ATOM 856 C CA . ALA A 1 111 ? 1.410 11.917 -0.159 1.00 95.06 111 ALA A CA 1
ATOM 857 C C . ALA A 1 111 ? 2.196 13.213 -0.398 1.00 95.06 111 ALA A C 1
ATOM 859 O O . ALA A 1 111 ? 2.091 13.847 -1.450 1.00 95.06 111 ALA A O 1
ATOM 860 N N . THR A 1 112 ? 3.060 13.576 0.550 1.00 94.88 112 THR A N 1
ATOM 861 C CA . THR A 1 112 ? 4.104 14.572 0.281 1.00 94.88 112 THR A CA 1
ATOM 862 C C . THR A 1 112 ? 5.088 14.023 -0.752 1.00 94.88 112 THR A C 1
ATOM 864 O O . THR A 1 112 ? 5.253 12.807 -0.859 1.00 94.88 112 THR A O 1
ATOM 867 N N . LYS A 1 113 ? 5.808 14.900 -1.469 1.00 91.25 113 LYS A N 1
ATOM 868 C CA . LYS A 1 113 ? 6.799 14.488 -2.483 1.00 91.25 113 LYS A CA 1
ATOM 869 C C . LYS A 1 113 ? 7.780 13.433 -1.953 1.00 91.25 113 LYS A C 1
ATOM 871 O O . LYS A 1 113 ? 7.990 12.415 -2.600 1.00 91.25 113 LYS A O 1
ATOM 876 N N . GLY A 1 114 ? 8.332 13.646 -0.756 1.00 92.69 114 GLY A N 1
ATOM 877 C CA . GLY A 1 114 ? 9.258 12.693 -0.134 1.00 92.69 114 GLY A CA 1
ATOM 878 C C . GLY A 1 114 ? 8.611 11.341 0.177 1.00 92.69 114 GLY A C 1
ATOM 879 O O . GLY A 1 114 ? 9.191 10.301 -0.116 1.00 92.69 114 GLY A O 1
ATOM 880 N N . THR A 1 115 ? 7.384 11.344 0.705 1.00 93.94 115 THR A N 1
ATOM 881 C CA . THR A 1 115 ? 6.645 10.104 0.997 1.00 93.94 115 THR A CA 1
ATOM 882 C C . THR A 1 115 ? 6.302 9.339 -0.281 1.00 93.94 115 THR A C 1
ATOM 884 O O . THR A 1 115 ? 6.455 8.122 -0.314 1.00 93.94 115 THR A O 1
ATOM 887 N N . GLY A 1 116 ? 5.886 10.043 -1.339 1.00 94.62 116 GLY A N 1
ATOM 888 C CA . GLY A 1 116 ? 5.599 9.442 -2.642 1.00 94.62 116 GLY A CA 1
ATOM 889 C C . GLY A 1 116 ? 6.824 8.750 -3.238 1.00 94.62 116 GLY A C 1
ATOM 890 O O . GLY A 1 116 ? 6.746 7.574 -3.577 1.00 94.62 116 GLY A O 1
ATOM 891 N N . ILE A 1 117 ? 7.976 9.434 -3.248 1.00 92.31 117 ILE A N 1
ATOM 892 C CA . ILE A 1 117 ? 9.249 8.859 -3.714 1.00 92.31 117 ILE A CA 1
ATOM 893 C C . ILE A 1 117 ? 9.606 7.599 -2.917 1.00 92.31 117 ILE A C 1
ATOM 895 O O . ILE A 1 117 ? 9.952 6.582 -3.511 1.00 92.31 117 ILE A O 1
ATOM 899 N N . MET A 1 118 ? 9.495 7.633 -1.583 1.00 92.44 118 MET A N 1
ATOM 900 C CA . MET A 1 118 ? 9.787 6.455 -0.755 1.00 92.44 118 MET A CA 1
ATOM 901 C C . MET A 1 118 ? 8.871 5.271 -1.083 1.00 92.44 118 MET A C 1
ATOM 903 O O . MET A 1 118 ? 9.342 4.141 -1.163 1.00 92.44 118 MET A O 1
ATOM 907 N N . ILE A 1 119 ? 7.575 5.514 -1.291 1.00 94.50 119 ILE A N 1
ATOM 908 C CA . ILE A 1 119 ? 6.614 4.459 -1.638 1.00 94.50 119 ILE A CA 1
ATOM 909 C C . ILE A 1 119 ? 6.913 3.881 -3.025 1.00 94.50 119 ILE A C 1
ATOM 911 O O . ILE A 1 119 ? 6.912 2.662 -3.182 1.00 94.50 119 ILE A O 1
ATOM 915 N N . ASN A 1 120 ? 7.204 4.724 -4.016 1.00 93.31 120 ASN A N 1
ATOM 916 C CA . ASN A 1 120 ? 7.530 4.258 -5.363 1.00 93.31 120 ASN A CA 1
ATOM 917 C C . ASN A 1 120 ? 8.820 3.428 -5.380 1.00 93.31 120 ASN A C 1
ATOM 919 O O . ASN A 1 120 ? 8.835 2.336 -5.949 1.00 93.31 120 ASN A O 1
ATOM 923 N N . ARG A 1 121 ? 9.856 3.868 -4.654 1.00 91.69 121 ARG A N 1
ATOM 924 C CA . ARG A 1 121 ? 11.091 3.091 -4.471 1.00 91.69 121 ARG A CA 1
ATOM 925 C C . ARG A 1 121 ? 10.854 1.762 -3.765 1.00 91.69 121 ARG A C 1
ATOM 927 O O . ARG A 1 121 ? 11.486 0.773 -4.120 1.00 91.69 121 ARG A O 1
ATOM 934 N N . GLU A 1 122 ? 9.948 1.712 -2.792 1.00 90.94 122 GLU A N 1
ATOM 935 C CA . GLU A 1 122 ? 9.615 0.460 -2.109 1.00 90.94 122 GLU A CA 1
ATOM 936 C C . GLU A 1 122 ? 8.907 -0.524 -3.048 1.00 90.94 122 GLU A C 1
ATOM 938 O O . GLU A 1 122 ? 9.237 -1.706 -3.060 1.00 90.94 122 GLU A O 1
ATOM 943 N N . VAL A 1 123 ? 7.997 -0.050 -3.905 1.00 91.19 123 VAL A N 1
ATOM 944 C CA . VAL A 1 123 ? 7.408 -0.891 -4.961 1.00 91.19 123 VAL A CA 1
ATOM 945 C C . VAL A 1 123 ? 8.491 -1.411 -5.900 1.00 91.19 123 VAL A C 1
ATOM 947 O O . VAL A 1 123 ? 8.556 -2.614 -6.152 1.00 91.19 123 VAL A O 1
ATOM 950 N N . ARG A 1 124 ? 9.393 -0.535 -6.350 1.00 89.94 124 ARG A N 1
ATOM 951 C CA . ARG A 1 124 ? 10.546 -0.910 -7.174 1.00 89.94 124 ARG A CA 1
ATOM 952 C C . ARG A 1 124 ? 11.395 -1.988 -6.491 1.00 89.94 124 ARG A C 1
ATOM 954 O O . ARG A 1 124 ? 11.729 -2.993 -7.118 1.00 89.94 124 ARG A O 1
ATOM 961 N N . ARG A 1 125 ? 11.683 -1.837 -5.190 1.00 89.56 125 ARG A N 1
ATOM 962 C CA . ARG A 1 125 ? 12.388 -2.842 -4.374 1.00 89.56 125 ARG A CA 1
ATOM 963 C C . ARG A 1 125 ? 11.653 -4.176 -4.392 1.00 89.56 125 ARG A C 1
ATOM 965 O O . ARG A 1 125 ? 12.282 -5.187 -4.683 1.00 89.56 125 ARG A O 1
ATOM 972 N N . ILE A 1 126 ? 10.346 -4.186 -4.129 1.00 89.12 126 ILE A N 1
ATOM 973 C CA . ILE A 1 126 ? 9.525 -5.406 -4.137 1.00 89.12 126 ILE A CA 1
ATOM 974 C C . ILE A 1 126 ? 9.612 -6.095 -5.503 1.00 89.12 126 ILE A C 1
ATOM 976 O O . ILE A 1 126 ? 9.824 -7.306 -5.569 1.00 89.12 126 ILE A O 1
ATOM 980 N N . HIS A 1 127 ? 9.547 -5.343 -6.605 1.00 87.69 127 HIS A N 1
ATOM 981 C CA . HIS A 1 127 ? 9.789 -5.906 -7.933 1.00 87.69 127 HIS A CA 1
ATOM 982 C C . HIS A 1 127 ? 11.186 -6.529 -8.057 1.00 87.69 127 HIS A C 1
ATOM 984 O O . HIS A 1 127 ? 11.305 -7.659 -8.535 1.00 87.69 127 HIS A O 1
ATOM 990 N N . GLY A 1 128 ? 12.237 -5.831 -7.624 1.00 85.50 128 GLY A N 1
ATOM 991 C CA . GLY A 1 128 ? 13.617 -6.328 -7.667 1.00 85.50 128 GLY A CA 1
ATOM 992 C C . GLY A 1 128 ? 13.861 -7.569 -6.797 1.00 85.50 128 GLY A C 1
ATOM 993 O O . GLY A 1 128 ? 14.688 -8.413 -7.144 1.00 85.50 128 GLY A O 1
ATOM 994 N N . SER A 1 129 ? 13.114 -7.707 -5.699 1.00 84.69 129 SER A N 1
ATOM 995 C CA . SER A 1 129 ? 13.170 -8.832 -4.756 1.00 84.69 129 SER A CA 1
ATOM 996 C C . SER A 1 129 ? 12.393 -10.073 -5.211 1.00 84.69 129 SER A C 1
ATOM 998 O O . SER A 1 129 ? 12.399 -11.079 -4.509 1.00 84.69 129 SER A O 1
ATOM 1000 N N . ASN A 1 130 ? 11.743 -10.051 -6.373 1.00 83.62 130 ASN A N 1
ATOM 1001 C CA . ASN A 1 130 ? 11.028 -11.201 -6.928 1.00 83.62 130 ASN A CA 1
ATOM 1002 C C . ASN A 1 130 ? 11.708 -11.714 -8.209 1.00 83.62 130 ASN A C 1
ATOM 1004 O O . ASN A 1 130 ? 12.555 -11.028 -8.778 1.00 83.62 130 ASN A O 1
ATOM 1008 N N . THR A 1 131 ? 11.348 -12.918 -8.666 1.00 78.75 131 THR A N 1
ATOM 1009 C CA . THR A 1 131 ? 11.904 -13.517 -9.896 1.00 78.75 131 THR A CA 1
ATOM 1010 C C . THR A 1 131 ? 11.443 -12.778 -11.153 1.00 78.75 131 THR A C 1
ATOM 1012 O O . THR A 1 131 ? 10.416 -12.104 -11.133 1.00 78.75 131 THR A O 1
ATOM 1015 N N . LEU A 1 132 ? 12.152 -12.937 -12.283 1.00 74.19 132 LEU A N 1
ATOM 1016 C CA . LEU A 1 132 ? 11.805 -12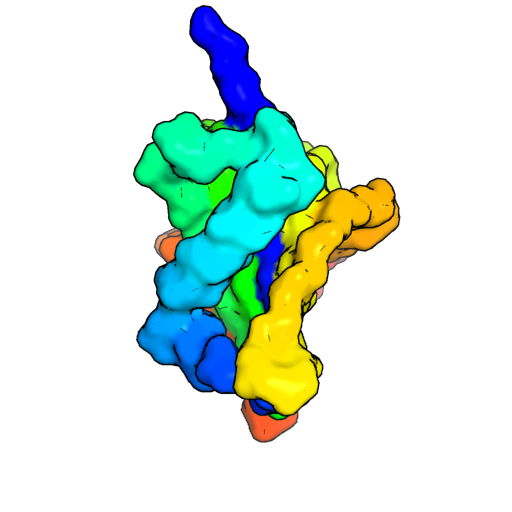.270 -13.551 1.00 74.19 132 LEU A CA 1
ATOM 1017 C C . LEU A 1 132 ? 10.361 -12.544 -14.011 1.00 74.19 132 LEU A C 1
ATOM 1019 O O . LEU A 1 132 ? 9.673 -11.635 -14.492 1.00 74.19 132 LEU A O 1
ATOM 1023 N N . GLU A 1 133 ? 9.880 -13.765 -13.784 1.00 79.81 133 GLU A N 1
ATOM 1024 C CA . GLU A 1 133 ? 8.535 -14.199 -14.168 1.00 79.81 133 GLU A CA 1
ATOM 1025 C C . GLU A 1 133 ? 7.455 -13.904 -13.129 1.00 79.81 133 GLU A C 1
ATOM 1027 O O . GLU A 1 133 ? 6.270 -13.978 -13.453 1.00 79.81 133 GLU A O 1
ATOM 1032 N N . ALA A 1 134 ? 7.827 -13.519 -11.905 1.00 83.19 134 ALA A N 1
ATOM 1033 C CA . ALA A 1 134 ? 6.853 -13.163 -10.888 1.00 83.19 134 ALA A CA 1
ATOM 1034 C C . ALA A 1 134 ? 6.023 -11.953 -11.341 1.00 83.19 134 ALA A C 1
ATOM 1036 O O . ALA A 1 134 ? 6.560 -10.935 -11.803 1.00 83.19 134 ALA A O 1
ATOM 1037 N N . ARG A 1 135 ? 4.704 -12.063 -11.181 1.00 86.06 135 ARG A N 1
ATOM 1038 C CA . ARG A 1 135 ? 3.735 -11.008 -11.483 1.00 86.06 135 ARG A CA 1
ATOM 1039 C C . ARG A 1 135 ? 3.035 -10.564 -10.195 1.00 86.06 135 ARG A C 1
ATOM 1041 O O . ARG A 1 135 ? 2.873 -11.387 -9.294 1.00 86.06 135 ARG A O 1
ATOM 1048 N N . PRO A 1 136 ? 2.615 -9.292 -10.112 1.00 89.69 136 PRO A N 1
ATOM 1049 C CA . PRO A 1 136 ? 1.755 -8.827 -9.036 1.00 89.69 136 PRO A CA 1
ATOM 1050 C C . PRO A 1 136 ? 0.450 -9.638 -8.893 1.00 89.69 136 PRO A C 1
ATOM 1052 O O . PRO A 1 136 ? -0.016 -10.208 -9.883 1.00 89.69 136 PRO A O 1
ATOM 1055 N N . PRO A 1 137 ? -0.181 -9.642 -7.704 1.00 92.88 137 PRO A N 1
ATOM 1056 C CA . PRO A 1 137 ? 0.276 -8.972 -6.489 1.00 92.88 137 PRO A CA 1
ATOM 1057 C C . PRO A 1 137 ? 1.412 -9.739 -5.797 1.00 92.88 137 PRO A C 1
ATOM 1059 O O . PRO A 1 137 ? 1.280 -10.926 -5.500 1.00 92.88 137 PRO A O 1
ATOM 1062 N N . PHE A 1 138 ? 2.510 -9.052 -5.478 1.00 92.00 138 PHE A N 1
ATOM 1063 C CA . PHE A 1 138 ? 3.589 -9.633 -4.676 1.00 92.00 138 PHE A CA 1
ATOM 1064 C C . PHE A 1 138 ? 3.174 -9.701 -3.209 1.00 92.00 138 PHE A C 1
ATOM 1066 O O . PHE A 1 138 ? 2.566 -8.765 -2.689 1.00 92.00 138 PHE A O 1
ATOM 1073 N N . ARG A 1 139 ? 3.499 -10.803 -2.533 1.00 92.31 139 ARG A N 1
ATOM 1074 C CA . ARG A 1 139 ? 3.133 -11.030 -1.134 1.00 92.31 139 ARG A CA 1
ATOM 1075 C C . ARG A 1 139 ? 4.385 -11.267 -0.304 1.00 92.31 139 ARG A C 1
ATOM 1077 O O . ARG A 1 139 ? 5.113 -12.219 -0.563 1.00 92.31 139 ARG A O 1
ATOM 1084 N N . GLU A 1 140 ? 4.597 -10.429 0.701 1.00 91.56 140 GLU A N 1
ATOM 1085 C CA . GLU A 1 140 ? 5.698 -10.555 1.658 1.00 91.56 140 GLU A CA 1
ATOM 1086 C C . GLU A 1 140 ? 5.119 -10.569 3.081 1.00 91.56 140 GLU A C 1
ATOM 1088 O O . GLU A 1 140 ? 4.386 -9.659 3.474 1.00 91.56 140 GLU A O 1
ATOM 1093 N N . ASP A 1 141 ? 5.408 -11.622 3.845 1.00 91.44 141 ASP A N 1
ATOM 1094 C CA . ASP A 1 141 ? 4.980 -11.757 5.240 1.00 91.44 141 ASP A CA 1
ATOM 1095 C C . ASP A 1 141 ? 6.182 -11.559 6.163 1.00 91.44 141 ASP A C 1
ATOM 1097 O O . ASP A 1 141 ? 7.143 -12.325 6.107 1.00 91.44 141 ASP A O 1
ATOM 1101 N N . TYR A 1 142 ? 6.113 -10.512 6.979 1.00 90.25 142 TYR A N 1
ATOM 1102 C CA . TYR A 1 142 ? 7.118 -10.104 7.957 1.00 90.25 142 TYR A CA 1
ATOM 1103 C C . TYR A 1 142 ? 6.702 -10.426 9.397 1.00 90.25 142 TYR A C 1
ATOM 1105 O O . TYR A 1 142 ? 7.338 -9.956 10.340 1.00 90.25 142 TYR A O 1
ATOM 1113 N N . THR A 1 143 ? 5.605 -11.159 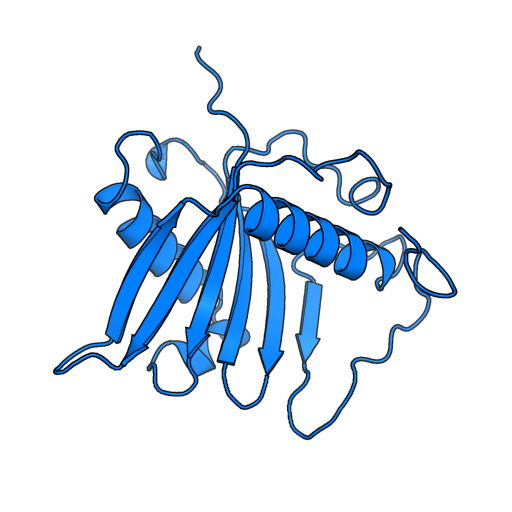9.598 1.00 89.94 143 THR A N 1
ATOM 1114 C CA . THR A 1 143 ? 5.161 -11.545 10.942 1.00 89.94 143 THR A CA 1
ATOM 1115 C C . THR A 1 143 ? 6.130 -12.531 11.591 1.00 89.94 143 THR A C 1
ATOM 1117 O O . THR A 1 143 ? 6.780 -13.337 10.917 1.00 89.94 143 THR A O 1
ATOM 1120 N N . ASN A 1 144 ? 6.190 -12.516 12.924 1.00 87.31 144 ASN A N 1
ATOM 1121 C CA . ASN A 1 144 ? 7.017 -13.437 13.715 1.00 87.31 144 ASN A CA 1
ATOM 1122 C C . ASN A 1 144 ? 8.525 -13.357 13.393 1.00 87.31 144 ASN A C 1
ATOM 1124 O O . ASN A 1 144 ? 9.189 -14.392 13.298 1.00 87.31 144 ASN A O 1
ATOM 1128 N N . ASP A 1 145 ? 9.046 -12.146 13.172 1.00 76.19 145 ASP A N 1
ATOM 1129 C CA . ASP A 1 145 ? 10.462 -11.865 12.871 1.00 76.19 145 ASP A CA 1
ATOM 1130 C C . ASP A 1 145 ? 11.029 -12.610 11.646 1.00 76.19 145 ASP A C 1
ATOM 1132 O O . ASP A 1 145 ? 12.245 -12.747 11.475 1.00 76.19 145 ASP A O 1
ATOM 1136 N N . LYS A 1 146 ? 10.162 -13.088 10.746 1.00 73.62 146 LYS A N 1
ATOM 1137 C CA . LYS A 1 146 ? 10.588 -13.733 9.504 1.00 73.62 146 LYS A CA 1
ATOM 1138 C C . LYS A 1 146 ? 10.823 -12.677 8.439 1.00 73.62 146 LYS A C 1
ATOM 1140 O O . LYS A 1 146 ? 9.885 -12.084 7.923 1.00 73.62 146 LYS A O 1
ATOM 1145 N N . ALA A 1 147 ? 12.079 -12.466 8.060 1.00 71.38 147 ALA A N 1
ATOM 1146 C CA . ALA A 1 147 ? 12.360 -11.755 6.822 1.00 71.38 147 ALA A CA 1
ATOM 1147 C C . ALA A 1 147 ? 11.916 -12.632 5.630 1.00 71.38 147 ALA A C 1
ATOM 1149 O O . ALA A 1 147 ? 12.272 -13.816 5.590 1.00 71.38 147 ALA A O 1
ATOM 1150 N N . PRO A 1 148 ? 11.176 -12.088 4.647 1.00 70.75 148 PRO A N 1
ATOM 1151 C CA . PRO A 1 148 ? 10.872 -12.802 3.418 1.00 70.75 148 PRO A CA 1
ATOM 1152 C C . PRO A 1 148 ? 12.175 -13.199 2.728 1.00 70.75 148 PRO A C 1
ATOM 1154 O O . PRO A 1 148 ? 13.037 -12.359 2.461 1.00 70.75 148 PRO A O 1
ATOM 1157 N N . VAL A 1 149 ? 12.327 -14.487 2.432 1.00 67.56 149 VAL A N 1
ATOM 1158 C CA . VAL A 1 149 ? 13.474 -14.968 1.665 1.00 67.56 149 VAL A CA 1
ATOM 1159 C C . VAL A 1 149 ? 13.148 -14.806 0.188 1.00 67.56 149 VAL A C 1
ATOM 1161 O O . VAL A 1 149 ? 12.272 -15.486 -0.345 1.00 67.56 149 VAL A O 1
ATOM 1164 N N . SER A 1 150 ? 13.868 -13.907 -0.480 1.00 64.31 150 SER A N 1
ATOM 1165 C CA . SER A 1 150 ? 13.823 -13.803 -1.935 1.00 64.31 150 SER A CA 1
ATOM 1166 C C . SER A 1 150 ? 14.544 -14.999 -2.553 1.00 64.31 150 SER A C 1
ATOM 1168 O O . SER A 1 150 ? 15.763 -15.138 -2.439 1.00 64.31 150 SER A O 1
ATOM 1170 N N . ILE A 1 151 ? 13.786 -15.876 -3.206 1.00 60.97 151 ILE A N 1
ATOM 1171 C CA . ILE A 1 151 ? 14.341 -16.974 -3.994 1.00 60.97 151 ILE A CA 1
ATOM 1172 C C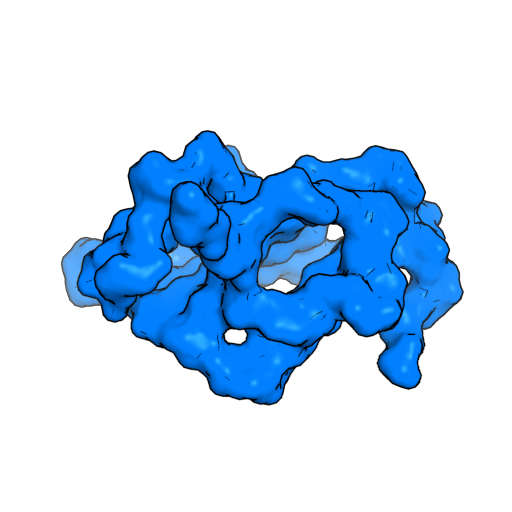 . ILE A 1 151 ? 14.520 -16.445 -5.422 1.00 60.97 151 ILE A C 1
ATOM 1174 O O . ILE A 1 151 ? 13.534 -16.220 -6.117 1.00 60.97 151 ILE A O 1
ATOM 1178 N N . ASN A 1 152 ? 15.772 -16.249 -5.848 1.00 67.19 152 ASN A N 1
ATOM 1179 C CA . ASN A 1 152 ? 16.176 -15.717 -7.162 1.00 67.19 152 ASN A CA 1
ATOM 1180 C C . ASN A 1 152 ? 15.697 -14.275 -7.458 1.00 67.19 152 ASN A C 1
ATOM 1182 O O . ASN A 1 152 ? 14.890 -14.073 -8.371 1.00 67.19 152 ASN A O 1
ATOM 1186 N N . PRO A 1 153 ? 16.204 -13.257 -6.735 1.00 74.38 153 PRO A N 1
ATOM 1187 C CA . PRO A 1 153 ? 15.874 -11.859 -7.016 1.00 74.38 153 PRO A CA 1
ATOM 1188 C C . PRO A 1 153 ? 16.325 -11.437 -8.422 1.00 74.38 153 PRO A C 1
ATOM 1190 O O . PRO A 1 153 ? 17.416 -11.802 -8.864 1.00 74.38 153 PRO A O 1
ATOM 1193 N N . ARG A 1 154 ? 15.529 -10.589 -9.091 1.00 76.38 154 ARG A N 1
ATOM 1194 C CA . ARG A 1 154 ? 15.931 -9.880 -10.326 1.00 76.38 154 ARG A CA 1
ATOM 1195 C C . ARG A 1 154 ? 17.204 -9.050 -10.126 1.00 76.38 154 ARG A C 1
ATOM 1197 O O . ARG A 1 154 ? 18.002 -8.942 -11.051 1.00 76.38 154 ARG A O 1
ATOM 1204 N N . CYS A 1 155 ? 17.395 -8.486 -8.931 1.00 67.88 155 CYS A N 1
ATOM 1205 C CA . CYS A 1 155 ? 18.589 -7.726 -8.553 1.00 67.88 155 CYS A CA 1
ATOM 1206 C C . CYS A 1 155 ? 19.335 -8.428 -7.401 1.00 67.88 155 CYS A C 1
ATOM 1208 O O . CYS A 1 155 ? 19.008 -8.200 -6.229 1.00 67.88 155 CYS A O 1
ATOM 1210 N N . PRO A 1 156 ? 20.333 -9.284 -7.695 1.00 55.94 156 PRO A N 1
ATOM 1211 C CA . PRO A 1 156 ? 21.188 -9.884 -6.673 1.00 55.94 156 PRO A CA 1
ATOM 1212 C C . PRO A 1 156 ? 21.955 -8.790 -5.914 1.00 55.94 156 PRO A C 1
ATOM 1214 O O . PRO A 1 156 ? 22.699 -8.029 -6.523 1.00 55.94 156 PRO A O 1
ATOM 1217 N N . GLY A 1 157 ? 21.764 -8.697 -4.593 1.00 60.03 157 GLY A N 1
ATOM 1218 C CA . GLY A 1 157 ? 22.384 -7.662 -3.743 1.00 60.03 157 GLY A CA 1
ATOM 1219 C C . GLY A 1 157 ? 21.482 -6.473 -3.378 1.00 60.03 157 GLY A C 1
ATOM 1220 O O . GLY A 1 157 ? 21.897 -5.630 -2.589 1.00 60.03 157 GLY A O 1
ATOM 1221 N N . GLY A 1 158 ? 20.239 -6.437 -3.877 1.00 56.66 158 GLY A N 1
ATOM 1222 C CA . GLY A 1 158 ? 19.291 -5.342 -3.641 1.00 56.66 158 GLY A CA 1
ATOM 1223 C C . GLY A 1 158 ? 19.370 -4.241 -4.704 1.00 56.66 158 GLY A C 1
ATOM 1224 O O . GLY A 1 158 ? 20.274 -4.223 -5.535 1.00 56.66 158 GLY A O 1
ATOM 1225 N N . ILE A 1 159 ? 18.386 -3.336 -4.712 1.00 52.19 159 ILE A N 1
ATOM 1226 C CA . ILE A 1 159 ? 18.423 -2.141 -5.566 1.00 52.19 159 ILE A CA 1
ATOM 1227 C C . ILE A 1 159 ? 19.233 -1.080 -4.821 1.00 52.19 159 ILE A C 1
ATOM 1229 O O . ILE A 1 159 ? 18.767 -0.561 -3.808 1.00 52.19 159 ILE A O 1
ATOM 1233 N N . THR A 1 160 ? 20.447 -0.793 -5.287 1.00 45.94 160 THR A N 1
ATOM 1234 C CA . THR A 1 160 ? 21.251 0.333 -4.795 1.00 45.94 160 THR A CA 1
ATOM 1235 C C . THR A 1 160 ? 20.779 1.618 -5.473 1.00 45.94 160 THR A C 1
ATOM 1237 O O . THR A 1 160 ? 20.685 1.649 -6.702 1.00 45.94 160 THR A O 1
ATOM 1240 N N . ASP A 1 161 ? 20.435 2.624 -4.663 1.00 48.94 161 ASP A N 1
ATOM 1241 C CA . ASP A 1 161 ? 20.034 3.974 -5.097 1.00 48.94 161 ASP A CA 1
ATOM 1242 C C . ASP A 1 161 ? 21.160 4.736 -5.816 1.00 48.94 161 ASP A C 1
ATOM 1244 O O . ASP A 1 161 ? 22.345 4.533 -5.460 1.00 48.94 161 ASP A O 1
#

pLDDT: mean 85.62, std 12.51, range [43.44, 98.19]

Secondary structure (DSSP, 8-state):
--PPPPEEEEEEEETTSTHHHHHHH-HHHHHHHHHHHHHHH-TT--GGG-S--EEEEEEEETTEEEEEEEES-TT--TTTTTSTTSSTT-EEEEEEEEE-SSSEEEEEEEPPHHHHHHHHHHHHHHHHTS-TT--SSEEEE-GGG-----SS-SSTT----

Organism: Sodiomyces alkalinus (strain CBS 110278 / VKM F-3762 / F11) (NCBI:txid1314773)

Radius of gyration: 15.51 Å; chains: 1; bounding box: 40×32×42 Å

Foldseek 3Di:
DPQQAKAKEKEKEFPQAPCQVCLPVPVVVVVVVLLVVVVVVDVSRDVVSFPDFAWAEWEAEPGIIMTMTMTSPPVDDLLCLLPPPPQLQHWYKYWYWHDDPPHIDIDIDTDDRVRSNVVSNVSSQLSQLEASPDGDPYYFYCYPNDGDHRDHGNDVPTDDD